Protein AF-A0AAP0LRI5-F1 (afdb_monomer_lite)

pLDDT: mean 81.37, std 13.59, range [40.78, 94.62]

Foldseek 3Di:
DDPPDPFDPDDPVCVPPDQVVVQVVVCVRPVVDGGDDDDDDPPPPPD

InterPro domains:
  IPR000864 Proteinase inhibitor I13, potato inhibitor I [PF00280] (6-38)
  IPR036354 Proteinase inhibitor I13, potato inhibitor I superfamily [SSF54654] (4-39)

Organism: NCBI:txid2935761

Sequence (47 aa):
MDFQGKGKSSRPELVGVEGKVAAETIERENPIVSAHIFIGRKHCVLG

Secondary structure (DSSP, 8-state):
-----SS-S--GGGTTS-HHHHHHHHHHH-TTS--------------

Structure (mmCIF, N/CA/C/O backbone):
data_AF-A0AAP0LRI5-F1
#
_entry.id   AF-A0AAP0LRI5-F1
#
loop_
_atom_site.group_PDB
_atom_site.id
_atom_site.type_symbol
_atom_site.label_atom_id
_atom_site.label_alt_id
_atom_site.label_comp_id
_atom_site.label_asym_id
_atom_site.label_entity_id
_atom_site.label_seq_id
_atom_site.pdbx_PDB_ins_code
_atom_site.Cartn_x
_atom_site.Cartn_y
_atom_site.Cartn_z
_atom_site.occupancy
_atom_site.B_iso_or_equiv
_atom_site.auth_seq_id
_atom_site.auth_comp_id
_atom_site.auth_asym_id
_atom_site.auth_atom_id
_atom_site.pdbx_PDB_model_num
ATOM 1 N N . MET A 1 1 ? 8.871 -16.56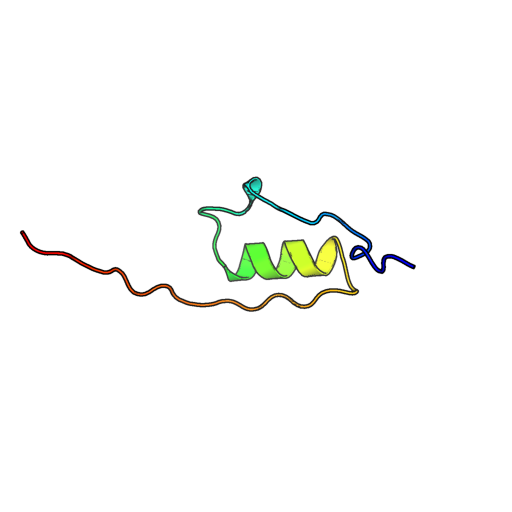1 -21.715 1.00 40.78 1 MET A N 1
ATOM 2 C CA . MET A 1 1 ? 9.812 -15.730 -20.942 1.00 40.78 1 MET A CA 1
ATOM 3 C C . MET A 1 1 ? 8.978 -14.894 -20.008 1.00 40.78 1 MET A C 1
ATOM 5 O O . MET A 1 1 ? 8.321 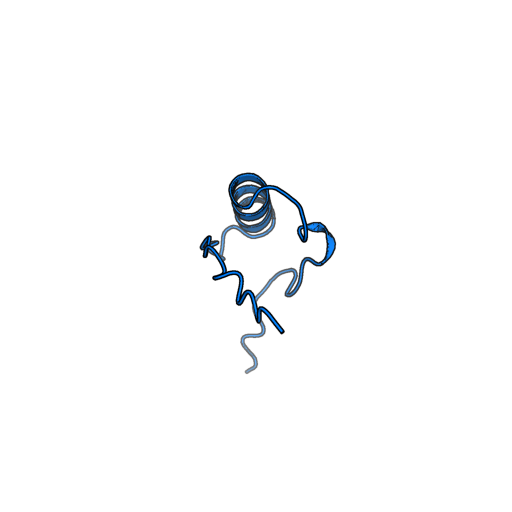-13.947 -20.427 1.00 40.78 1 MET A O 1
ATOM 9 N N . ASP A 1 2 ? 8.889 -15.373 -18.785 1.00 56.34 2 ASP A N 1
ATOM 10 C CA . ASP A 1 2 ? 7.900 -14.999 -17.789 1.00 56.34 2 ASP A CA 1
ATOM 11 C C . ASP A 1 2 ? 8.351 -13.670 -17.181 1.00 56.34 2 ASP A C 1
ATOM 13 O O . ASP A 1 2 ? 9.266 -13.621 -16.361 1.00 56.34 2 ASP A O 1
ATOM 17 N N . PHE A 1 3 ? 7.746 -12.562 -17.616 1.00 57.22 3 PHE A N 1
ATOM 18 C CA . PHE A 1 3 ? 7.893 -11.260 -16.960 1.00 57.22 3 PHE A CA 1
ATOM 19 C C . PHE A 1 3 ? 7.106 -11.278 -15.644 1.00 57.22 3 PHE A C 1
ATOM 21 O O . PHE A 1 3 ? 6.148 -10.534 -15.447 1.00 57.22 3 PHE A O 1
ATOM 28 N N . GLN A 1 4 ? 7.471 -12.182 -14.738 1.00 61.97 4 GLN A N 1
ATOM 29 C CA . GLN A 1 4 ? 6.967 -12.156 -13.379 1.00 61.97 4 GLN A CA 1
ATOM 30 C C . GLN A 1 4 ? 7.550 -10.894 -12.740 1.00 61.97 4 GLN A C 1
ATOM 32 O O . GLN A 1 4 ? 8.771 -10.741 -12.669 1.00 61.97 4 GLN A O 1
ATOM 37 N N . GLY A 1 5 ? 6.675 -9.938 -12.412 1.00 64.31 5 GLY A N 1
ATOM 38 C CA . GLY A 1 5 ? 7.049 -8.594 -11.974 1.00 64.31 5 GLY A CA 1
ATOM 39 C C . GLY A 1 5 ? 8.201 -8.626 -10.972 1.00 64.31 5 GLY A C 1
ATOM 40 O O . GLY A 1 5 ? 8.122 -9.296 -9.946 1.00 64.31 5 GLY A O 1
ATOM 41 N N . LYS A 1 6 ? 9.295 -7.928 -11.294 1.00 65.00 6 LYS A N 1
ATOM 42 C CA . LYS A 1 6 ? 10.466 -7.843 -10.417 1.00 65.00 6 LYS A CA 1
ATOM 43 C C . LYS A 1 6 ? 10.055 -7.114 -9.137 1.00 65.00 6 LYS A C 1
ATOM 45 O O . LYS A 1 6 ? 9.757 -5.927 -9.191 1.00 65.00 6 LYS A O 1
ATOM 50 N N . GLY A 1 7 ? 10.014 -7.822 -8.010 1.00 71.19 7 GLY A N 1
ATOM 51 C CA . GLY A 1 7 ? 9.703 -7.269 -6.687 1.00 71.19 7 GLY A CA 1
ATOM 52 C C . GLY A 1 7 ? 8.711 -8.121 -5.892 1.00 71.19 7 GLY A C 1
ATOM 53 O O . GLY A 1 7 ? 8.248 -9.160 -6.359 1.00 71.19 7 GLY A O 1
ATOM 54 N N . LYS A 1 8 ? 8.382 -7.689 -4.668 1.00 75.06 8 LYS A N 1
ATOM 55 C CA . LYS A 1 8 ? 7.354 -8.352 -3.849 1.00 75.06 8 LYS A CA 1
ATOM 56 C C . LYS A 1 8 ? 5.992 -8.246 -4.536 1.00 75.06 8 LYS A C 1
ATOM 58 O O . LYS A 1 8 ? 5.483 -7.145 -4.750 1.00 75.06 8 LYS A O 1
ATOM 63 N N . SER A 1 9 ? 5.405 -9.399 -4.841 1.00 78.00 9 SER A N 1
ATOM 64 C CA . SER A 1 9 ? 4.106 -9.533 -5.508 1.00 78.00 9 SER A CA 1
ATOM 65 C C . SER A 1 9 ? 2.914 -9.294 -4.580 1.00 78.00 9 SER A C 1
ATOM 67 O O . SER A 1 9 ? 1.803 -9.058 -5.045 1.00 78.00 9 SER A O 1
ATOM 69 N N . SER A 1 10 ? 3.106 -9.370 -3.266 1.00 79.44 10 SER A N 1
ATOM 70 C CA . SER A 1 10 ? 2.042 -9.192 -2.279 1.00 79.44 10 SER A CA 1
ATOM 71 C C . SER A 1 10 ? 2.591 -8.565 -1.006 1.00 79.44 10 SER A C 1
ATOM 73 O O . SER A 1 10 ? 3.741 -8.805 -0.644 1.00 79.44 10 SER A O 1
ATOM 75 N N . ARG A 1 11 ? 1.755 -7.747 -0.360 1.00 84.44 11 ARG A N 1
ATOM 76 C CA . ARG A 1 11 ? 2.061 -7.030 0.885 1.00 84.44 11 ARG A CA 1
ATOM 77 C C . ARG A 1 11 ? 0.882 -7.109 1.856 1.00 84.44 11 ARG A C 1
ATOM 79 O O . ARG A 1 11 ? 0.160 -6.122 2.022 1.00 84.44 11 ARG A O 1
ATOM 86 N N . PRO A 1 12 ? 0.611 -8.292 2.433 1.00 86.88 12 PRO A N 1
ATOM 87 C CA . PRO A 1 12 ? -0.458 -8.449 3.417 1.00 86.88 12 PRO A CA 1
ATOM 88 C C . PRO A 1 12 ? -0.281 -7.533 4.642 1.00 86.88 12 PRO A C 1
ATOM 90 O O . PRO A 1 12 ? -1.269 -7.171 5.270 1.00 86.88 12 PRO A O 1
ATOM 93 N N . GLU A 1 13 ? 0.944 -7.096 4.949 1.00 90.94 13 GLU A N 1
ATOM 94 C CA . GLU A 1 13 ? 1.269 -6.180 6.048 1.00 90.94 13 GLU A CA 1
ATOM 95 C C . GLU A 1 13 ? 0.687 -4.764 5.891 1.00 90.94 13 GLU A C 1
ATOM 97 O O . GLU A 1 13 ? 0.565 -4.041 6.876 1.00 90.94 13 GLU A O 1
ATOM 102 N N . LEU A 1 14 ? 0.308 -4.363 4.672 1.00 90.31 14 LEU A N 1
ATOM 103 C CA . LEU A 1 14 ? -0.288 -3.049 4.409 1.00 90.31 14 LEU A CA 1
ATOM 104 C C . LEU A 1 14 ? -1.816 -3.043 4.562 1.00 90.31 14 LEU A C 1
ATOM 106 O O . LEU A 1 14 ? -2.447 -1.991 4.447 1.00 90.31 14 LEU A O 1
ATOM 110 N N . VAL A 1 15 ? -2.435 -4.198 4.825 1.00 90.06 15 VAL A N 1
ATOM 111 C CA . VAL A 1 15 ? -3.879 -4.283 5.062 1.00 90.06 15 VAL A CA 1
ATOM 112 C C . VAL A 1 15 ? -4.220 -3.587 6.381 1.00 90.06 15 VAL A C 1
ATOM 114 O O . VAL A 1 15 ? -3.673 -3.910 7.429 1.00 90.06 15 VAL A O 1
ATOM 117 N N . GLY A 1 16 ? -5.142 -2.622 6.327 1.00 87.94 16 GLY A N 1
ATOM 118 C CA . GLY A 1 16 ? -5.539 -1.808 7.484 1.00 87.94 16 GLY A CA 1
ATOM 119 C C . GLY A 1 16 ? -4.687 -0.553 7.699 1.00 87.94 16 GLY A C 1
ATOM 120 O O . GLY A 1 16 ? -5.063 0.295 8.506 1.00 87.94 16 GLY A O 1
ATOM 121 N N . VAL A 1 17 ? -3.590 -0.393 6.952 1.00 92.19 17 VAL A N 1
ATOM 122 C CA . VAL A 1 17 ? -2.800 0.844 6.913 1.00 92.19 17 VAL A CA 1
ATOM 123 C C . VAL A 1 17 ? -3.513 1.883 6.042 1.00 92.19 17 VAL A C 1
ATOM 125 O O . VAL A 1 17 ? -4.260 1.547 5.121 1.00 92.19 17 VAL A O 1
ATOM 128 N N . GLU A 1 18 ? -3.286 3.167 6.320 1.00 93.88 18 GLU A N 1
ATOM 129 C CA . GLU A 1 18 ? -3.769 4.247 5.463 1.00 93.88 18 GLU A CA 1
ATOM 130 C C . GLU A 1 18 ? -3.285 4.053 4.015 1.00 93.88 18 GLU A C 1
ATOM 132 O O . GLU A 1 18 ? -2.094 3.857 3.761 1.00 93.88 18 GLU A O 1
ATOM 137 N N . GLY A 1 19 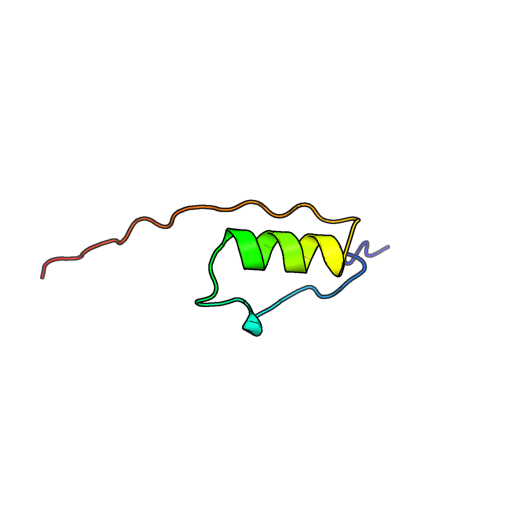? -4.202 4.153 3.045 1.00 90.81 19 GLY A N 1
ATOM 138 C CA . GLY A 1 19 ? -3.904 3.881 1.635 1.00 90.81 19 GLY A CA 1
ATOM 139 C C . GLY A 1 1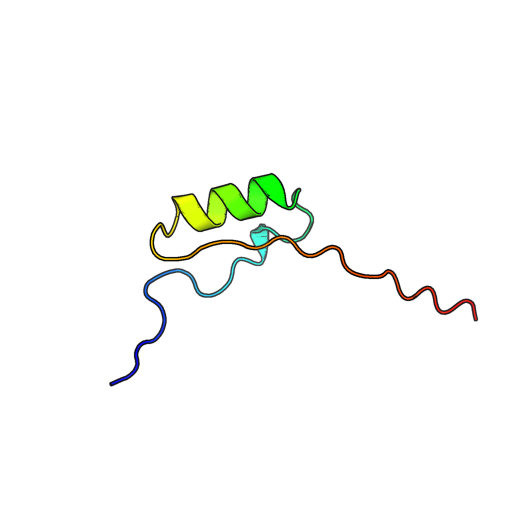9 ? -2.748 4.712 1.069 1.00 90.81 19 GLY A C 1
ATOM 140 O O . GLY A 1 19 ? -1.990 4.213 0.242 1.00 90.81 19 GLY A O 1
ATOM 141 N N . LYS A 1 20 ? -2.559 5.949 1.549 1.00 94.25 20 LYS A N 1
ATOM 142 C CA . LYS A 1 20 ? -1.442 6.814 1.144 1.00 94.25 20 LYS A CA 1
ATOM 143 C C . LYS A 1 20 ? -0.089 6.278 1.618 1.00 94.25 20 LYS A C 1
ATOM 145 O O . LYS A 1 20 ? 0.860 6.240 0.842 1.00 94.25 20 LYS A O 1
ATOM 150 N N . VAL A 1 21 ? -0.017 5.826 2.869 1.00 94.31 21 VAL A N 1
ATOM 151 C CA . VAL A 1 21 ? 1.194 5.231 3.455 1.00 94.31 21 VAL A CA 1
ATOM 152 C C . VAL A 1 21 ? 1.515 3.901 2.771 1.00 94.31 21 VAL A C 1
ATOM 154 O O . VAL A 1 21 ? 2.674 3.623 2.458 1.00 94.31 21 VAL A O 1
ATOM 157 N N . ALA A 1 22 ? 0.487 3.103 2.469 1.00 92.69 22 ALA A N 1
ATOM 158 C CA . ALA A 1 22 ? 0.637 1.869 1.706 1.00 92.69 22 ALA A CA 1
ATOM 159 C C . ALA A 1 22 ? 1.187 2.129 0.292 1.00 92.69 22 ALA A C 1
ATOM 161 O O . ALA A 1 22 ? 2.132 1.461 -0.126 1.00 92.69 22 ALA A O 1
ATOM 162 N N . ALA A 1 23 ? 0.646 3.124 -0.418 1.00 92.50 23 ALA A N 1
ATOM 163 C CA . ALA A 1 23 ? 1.108 3.506 -1.750 1.00 92.50 23 ALA A CA 1
ATOM 164 C C . ALA A 1 23 ? 2.576 3.957 -1.746 1.00 92.50 23 ALA A C 1
ATOM 166 O O . ALA A 1 23 ? 3.384 3.414 -2.497 1.00 92.50 23 ALA A O 1
ATOM 167 N N . GLU A 1 24 ? 2.944 4.862 -0.833 1.00 94.62 24 GLU A N 1
ATOM 168 C CA . GLU A 1 24 ? 4.322 5.348 -0.708 1.00 94.62 24 GLU A CA 1
ATOM 169 C C . GLU A 1 24 ? 5.303 4.208 -0.389 1.00 94.62 24 GLU A C 1
ATOM 171 O O . GLU A 1 24 ? 6.406 4.159 -0.932 1.00 94.62 24 GLU A O 1
ATOM 176 N N . THR A 1 25 ? 4.901 3.252 0.451 1.00 92.50 25 THR A N 1
ATOM 177 C CA . THR A 1 25 ? 5.740 2.093 0.796 1.00 92.50 25 THR A CA 1
ATOM 178 C C . THR A 1 25 ? 5.964 1.181 -0.413 1.00 92.50 25 THR A C 1
ATOM 180 O O . THR A 1 25 ? 7.091 0.751 -0.657 1.00 92.50 25 THR A O 1
ATOM 183 N N . ILE A 1 26 ? 4.914 0.917 -1.202 1.00 91.31 26 ILE A N 1
ATOM 184 C CA . ILE A 1 26 ? 4.983 0.078 -2.408 1.00 91.31 26 ILE A CA 1
ATOM 185 C C . ILE A 1 26 ? 5.927 0.682 -3.446 1.00 91.31 26 ILE A C 1
ATOM 187 O O . ILE A 1 26 ? 6.778 -0.034 -3.975 1.00 91.31 26 ILE A O 1
ATOM 191 N N . GLU A 1 27 ? 5.785 1.980 -3.708 1.00 91.81 27 GLU A N 1
ATOM 192 C CA . GLU A 1 27 ? 6.591 2.706 -4.693 1.00 91.81 27 GLU A CA 1
ATOM 193 C C . GLU A 1 27 ? 8.047 2.854 -4.235 1.00 91.81 27 GLU A C 1
ATOM 195 O O . GLU A 1 27 ? 8.965 2.724 -5.042 1.00 91.81 27 GLU A O 1
ATOM 200 N N . ARG A 1 28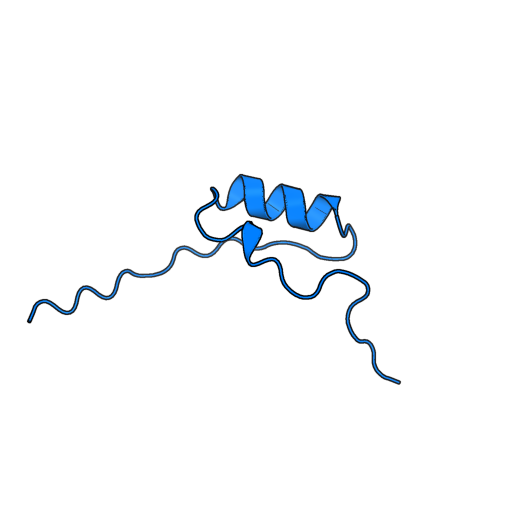 ? 8.289 3.042 -2.928 1.00 90.44 28 ARG A N 1
ATOM 201 C CA . ARG A 1 28 ? 9.647 3.059 -2.358 1.00 90.44 28 ARG A CA 1
ATOM 202 C C . ARG A 1 28 ? 10.348 1.712 -2.454 1.00 90.44 28 ARG A C 1
ATOM 204 O O . ARG A 1 28 ? 11.517 1.657 -2.821 1.00 90.44 28 ARG A O 1
ATOM 211 N N . GLU A 1 29 ? 9.665 0.629 -2.092 1.00 90.06 29 GLU A N 1
ATOM 212 C CA . GLU A 1 29 ? 10.243 -0.717 -2.173 1.00 90.06 29 GLU A CA 1
ATOM 213 C C . GLU A 1 29 ? 10.417 -1.179 -3.620 1.00 90.06 29 GLU A C 1
ATOM 215 O O . GLU A 1 29 ? 11.257 -2.036 -3.896 1.00 90.06 29 GLU A O 1
ATOM 220 N N . ASN A 1 30 ? 9.598 -0.668 -4.538 1.00 87.94 30 ASN A N 1
ATOM 221 C CA . ASN A 1 30 ? 9.674 -1.047 -5.929 1.00 87.94 30 ASN A CA 1
ATOM 222 C C . ASN A 1 30 ? 9.335 0.134 -6.860 1.00 87.94 30 ASN A C 1
ATOM 224 O O . ASN A 1 30 ? 8.179 0.307 -7.238 1.00 87.94 30 ASN A O 1
ATOM 228 N N . PRO A 1 31 ? 10.340 0.915 -7.295 1.00 85.69 31 PRO A N 1
ATOM 229 C CA . PRO A 1 31 ? 10.112 2.121 -8.094 1.00 85.69 31 PRO A CA 1
ATOM 230 C C . PRO A 1 31 ? 9.631 1.838 -9.524 1.00 85.69 31 PRO A C 1
ATOM 232 O O . PRO A 1 31 ? 9.291 2.768 -10.249 1.00 85.69 31 PRO A O 1
ATOM 235 N N . ILE A 1 32 ? 9.607 0.571 -9.956 1.00 88.56 32 ILE A N 1
ATOM 236 C CA . ILE A 1 32 ? 9.055 0.182 -11.262 1.00 88.56 32 ILE A CA 1
ATOM 237 C C . ILE A 1 32 ? 7.551 -0.131 -11.212 1.00 88.56 32 ILE A C 1
ATOM 239 O O . ILE A 1 32 ? 6.981 -0.484 -12.244 1.00 88.56 32 ILE A O 1
ATOM 243 N N . VAL A 1 33 ? 6.904 -0.035 -10.043 1.00 86.81 33 VAL A N 1
ATOM 244 C CA . VAL A 1 33 ? 5.444 -0.160 -9.910 1.00 86.81 33 VAL A CA 1
ATOM 245 C C . VAL A 1 33 ? 4.837 1.154 -9.430 1.00 86.81 33 VAL A C 1
ATOM 247 O O . VAL A 1 33 ? 5.465 1.903 -8.691 1.00 86.81 33 VAL A O 1
ATOM 250 N N . SER A 1 34 ? 3.596 1.415 -9.835 1.00 90.69 34 SER A N 1
ATOM 251 C CA . SER A 1 34 ? 2.825 2.587 -9.403 1.00 90.69 34 SER A CA 1
ATOM 252 C C . SER A 1 34 ? 1.596 2.139 -8.626 1.00 90.69 34 SER A C 1
ATOM 254 O O . SER A 1 34 ? 0.834 1.284 -9.094 1.00 90.69 34 SER A O 1
ATOM 256 N N . ALA A 1 35 ? 1.393 2.704 -7.439 1.00 91.75 35 ALA A N 1
ATOM 257 C CA . ALA A 1 35 ? 0.302 2.313 -6.559 1.00 91.75 35 ALA A CA 1
ATOM 258 C C . ALA A 1 35 ? -0.948 3.172 -6.808 1.00 91.75 35 ALA A C 1
ATOM 260 O O . ALA A 1 35 ? -0.875 4.391 -6.917 1.00 91.75 35 ALA A O 1
ATOM 261 N N . HIS A 1 36 ? -2.121 2.536 -6.866 1.00 92.19 36 HIS A N 1
ATOM 262 C CA . HIS A 1 36 ? -3.405 3.221 -7.040 1.00 92.19 36 HIS A CA 1
ATOM 263 C C . HIS A 1 36 ? -4.332 2.917 -5.864 1.00 92.19 36 HIS A C 1
ATOM 265 O O . HIS A 1 36 ? -4.539 1.757 -5.504 1.00 92.19 36 HIS A O 1
ATOM 271 N N . ILE A 1 37 ? -4.899 3.966 -5.267 1.00 91.75 37 ILE A N 1
ATOM 272 C CA . ILE A 1 37 ? -5.783 3.860 -4.104 1.00 91.75 37 ILE A CA 1
ATOM 273 C C . ILE A 1 37 ? -7.234 3.843 -4.585 1.00 91.75 37 ILE A C 1
ATOM 275 O O . ILE A 1 37 ? -7.702 4.798 -5.202 1.00 91.75 37 ILE A O 1
ATOM 279 N N . PHE A 1 38 ? -7.962 2.777 -4.253 1.00 89.44 38 PHE A N 1
ATOM 280 C CA . PHE A 1 38 ? -9.386 2.637 -4.552 1.00 89.44 38 PHE A CA 1
ATOM 281 C C . PHE A 1 38 ? -10.187 2.561 -3.255 1.00 89.44 38 PHE A C 1
ATOM 283 O O . PHE A 1 38 ? -9.878 1.770 -2.365 1.00 89.44 38 PHE A O 1
ATOM 290 N N . ILE A 1 39 ? -11.244 3.364 -3.145 1.00 87.19 39 ILE A N 1
ATOM 291 C CA . ILE A 1 39 ? -12.155 3.298 -2.001 1.00 87.19 39 ILE A CA 1
ATOM 292 C C . ILE A 1 39 ? -13.196 2.217 -2.282 1.00 87.19 39 ILE A C 1
ATOM 294 O O . ILE A 1 39 ? -14.044 2.356 -3.164 1.00 87.19 39 ILE A O 1
ATOM 298 N N . GLY A 1 40 ? -13.134 1.135 -1.507 1.00 83.12 40 GLY A N 1
ATOM 299 C CA . GLY A 1 40 ? -14.127 0.071 -1.550 1.00 83.12 40 GLY A CA 1
ATOM 300 C C . GLY A 1 40 ? -15.503 0.567 -1.104 1.00 83.12 40 GLY A C 1
ATOM 301 O O . GLY A 1 40 ? -15.647 1.290 -0.112 1.00 83.12 40 GLY A O 1
ATOM 302 N N . ARG A 1 41 ? -16.542 0.150 -1.828 1.00 80.25 41 ARG A N 1
ATOM 303 C CA . ARG A 1 41 ? -17.929 0.343 -1.399 1.00 80.25 41 ARG A CA 1
ATOM 304 C C . ARG A 1 41 ? -18.177 -0.630 -0.249 1.00 80.25 41 ARG A C 1
ATOM 306 O O . ARG A 1 41 ? -18.030 -1.835 -0.432 1.00 80.25 41 ARG A O 1
ATOM 313 N N . LYS A 1 42 ? -18.572 -0.132 0.923 1.00 72.19 42 LYS A N 1
ATOM 314 C CA . LYS A 1 42 ? -19.143 -0.996 1.962 1.00 72.19 42 LYS A CA 1
ATOM 315 C C . LYS A 1 42 ? -20.512 -1.447 1.465 1.00 72.19 42 LYS A C 1
ATOM 317 O O . LYS A 1 42 ? -21.451 -0.656 1.464 1.00 72.19 42 LYS A O 1
ATOM 322 N N . HIS A 1 43 ? -20.607 -2.686 0.988 1.00 61.38 43 HIS A N 1
ATOM 323 C CA . HIS A 1 43 ? -21.895 -3.310 0.720 1.00 61.38 43 HIS A CA 1
ATOM 324 C C . HIS A 1 43 ? -22.520 -3.626 2.080 1.00 61.38 43 HIS A C 1
ATOM 326 O O . HIS A 1 43 ? -22.256 -4.664 2.680 1.00 61.38 43 HIS A O 1
ATOM 332 N N . CYS A 1 44 ? -23.280 -2.673 2.612 1.00 53.78 44 CYS A N 1
ATOM 333 C CA . CYS A 1 44 ? -24.096 -2.903 3.790 1.00 53.78 44 CYS A CA 1
ATOM 334 C C . CYS A 1 44 ? -25.322 -3.697 3.330 1.00 53.78 44 CYS A C 1
ATOM 336 O O . CYS A 1 44 ? -26.296 -3.122 2.852 1.00 53.78 44 CYS A O 1
ATOM 338 N N . VAL A 1 45 ? -25.237 -5.027 3.391 1.00 74.25 45 VAL A N 1
ATOM 339 C CA . VAL A 1 45 ? -26.432 -5.876 3.405 1.00 74.25 45 VAL A CA 1
ATOM 340 C C . VAL A 1 45 ? -27.080 -5.664 4.769 1.00 74.25 45 VAL A C 1
ATOM 342 O O . VAL A 1 45 ? -26.672 -6.263 5.759 1.00 74.25 45 VAL A O 1
ATOM 345 N N . LEU A 1 46 ? -28.023 -4.726 4.832 1.00 72.19 46 LEU A N 1
ATOM 346 C CA . LEU A 1 46 ? -28.982 -4.664 5.929 1.00 72.19 46 LEU A CA 1
ATOM 347 C C . LEU A 1 46 ? -29.923 -5.856 5.733 1.00 72.19 46 LEU A C 1
ATOM 349 O O . LEU A 1 46 ? -30.774 -5.831 4.845 1.00 72.19 46 LEU A O 1
ATOM 353 N N . GLY A 1 47 ? -29.670 -6.917 6.495 1.00 54.06 47 GLY A N 1
ATOM 354 C CA . GLY A 1 47 ? -30.594 -8.022 6.731 1.00 54.06 47 GLY A CA 1
ATOM 355 C C . GLY A 1 47 ? -31.203 -7.879 8.112 1.00 54.06 47 GLY A C 1
ATOM 356 O O . GLY A 1 47 ? -30.444 -7.484 9.028 1.00 54.06 47 GLY A O 1
#

Radius of gyration: 14.3 Å;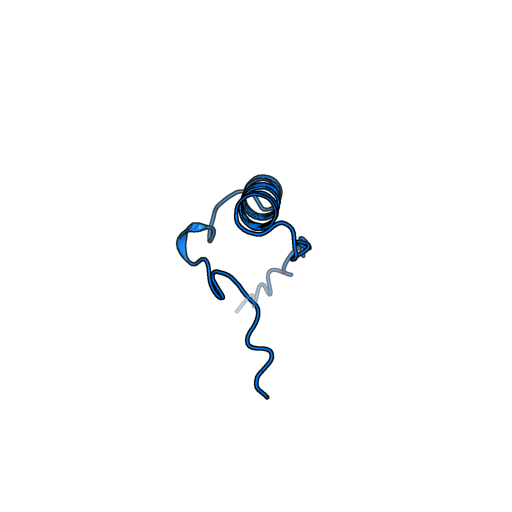 chains: 1; bounding box: 41×22×28 Å